Protein AF-A3C2K1-F1 (afdb_monomer_lite)

Organism: Oryza sativa subsp. japonica (NCBI:txid39947)

Secondary structure (DSSP, 8-state):
-HHHHHHHHHHHHHHHHHHHHHHHHH--------------SSTTTTT--HHHHTTT-----PPB-TTSPBP-

Foldseek 3Di:
DVVVVVVVVVVVVVVVVVVVVVVVVVPPVPPDDDDDDDDDPCCVVVVHDRVVVCVPDDDDDFDADPVRHTDD

Sequence (72 aa):
MAAVARALLFAAIVCTALVMAVTAAADGEAAAIVVGLAKCGDCSSKNMKGQDAFKGLQVAIKCRNGDGEYES

pLDDT: mean 81.78, std 9.5, range [55.97, 93.56]

Structure (mmCIF, N/CA/C/O backbone):
data_AF-A3C2K1-F1
#
_entry.id   AF-A3C2K1-F1
#
loop_
_atom_site.group_PDB
_atom_site.id
_atom_site.type_symbol
_atom_site.label_atom_id
_atom_site.label_alt_id
_atom_site.label_comp_id
_atom_site.label_asym_id
_atom_site.label_entity_id
_atom_site.label_seq_id
_atom_site.pdbx_PDB_ins_code
_atom_site.Cartn_x
_at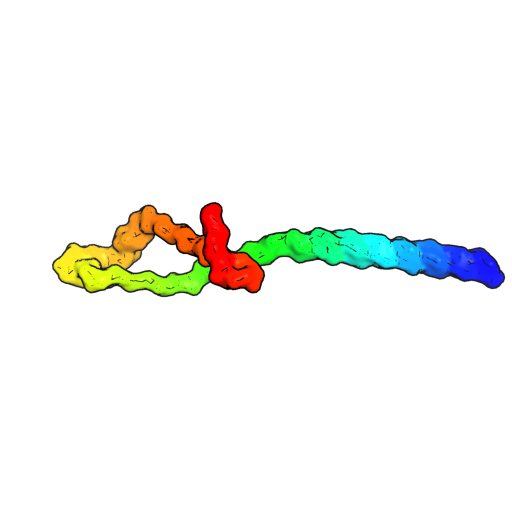om_site.Cartn_y
_atom_site.Cartn_z
_atom_site.occupancy
_atom_site.B_iso_or_equiv
_atom_site.auth_seq_id
_atom_site.auth_comp_id
_atom_site.auth_asym_id
_atom_site.auth_atom_id
_atom_site.pdbx_PDB_model_num
ATOM 1 N N . MET A 1 1 ? 41.431 -8.463 -40.922 1.00 60.75 1 MET A N 1
ATOM 2 C CA . MET A 1 1 ? 40.797 -7.225 -40.404 1.00 60.75 1 MET A CA 1
ATOM 3 C C . MET A 1 1 ? 39.266 -7.261 -40.482 1.00 60.75 1 MET A C 1
ATOM 5 O O . MET A 1 1 ? 38.632 -7.035 -39.463 1.00 60.75 1 MET A O 1
ATOM 9 N N . ALA A 1 2 ? 38.652 -7.633 -41.614 1.00 71.56 2 ALA A N 1
ATOM 10 C CA . ALA A 1 2 ? 37.184 -7.663 -41.758 1.00 71.56 2 ALA A CA 1
ATOM 11 C C . ALA A 1 2 ? 36.441 -8.644 -40.820 1.00 71.56 2 ALA A C 1
ATOM 13 O O . ALA A 1 2 ? 35.355 -8.333 -40.341 1.00 71.56 2 ALA A O 1
ATOM 14 N N . ALA A 1 3 ? 37.024 -9.813 -40.526 1.00 76.12 3 ALA A N 1
ATOM 15 C CA . ALA A 1 3 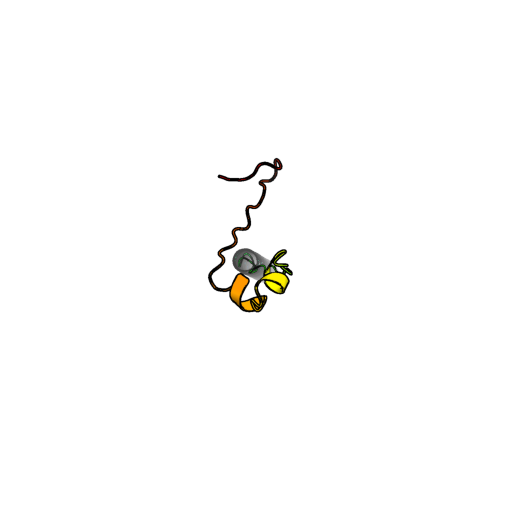? 36.420 -10.795 -39.617 1.00 76.12 3 ALA A CA 1
ATOM 16 C C . ALA A 1 3 ? 36.385 -10.311 -38.155 1.00 76.12 3 ALA A C 1
ATOM 18 O O . ALA A 1 3 ? 35.383 -10.489 -37.472 1.00 76.12 3 ALA A O 1
ATOM 19 N N . VAL A 1 4 ? 37.449 -9.632 -37.712 1.00 79.12 4 VAL A N 1
ATOM 20 C CA . VAL A 1 4 ? 37.535 -9.031 -36.371 1.00 79.12 4 VAL A CA 1
ATOM 21 C C . VAL A 1 4 ? 36.545 -7.873 -36.246 1.00 79.12 4 VAL A C 1
ATOM 23 O O . VAL A 1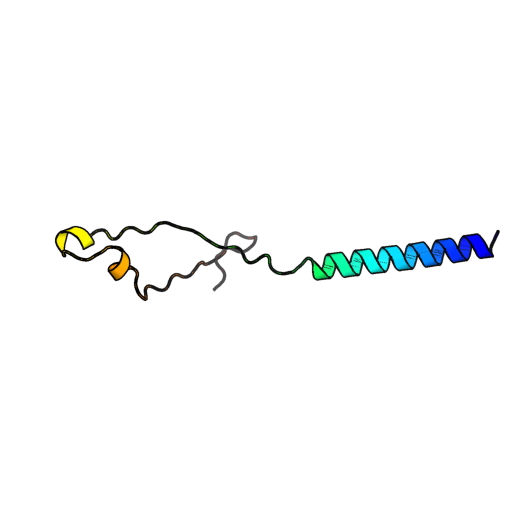 4 ? 35.810 -7.806 -35.271 1.00 79.12 4 VAL A O 1
ATOM 26 N N . ALA A 1 5 ? 36.447 -7.016 -37.267 1.00 82.75 5 ALA A N 1
ATOM 27 C CA . ALA A 1 5 ? 35.463 -5.935 -37.293 1.00 82.75 5 ALA A CA 1
ATOM 28 C C . ALA A 1 5 ? 34.019 -6.463 -37.219 1.00 82.75 5 ALA A C 1
ATOM 30 O O . ALA A 1 5 ? 33.216 -5.955 -36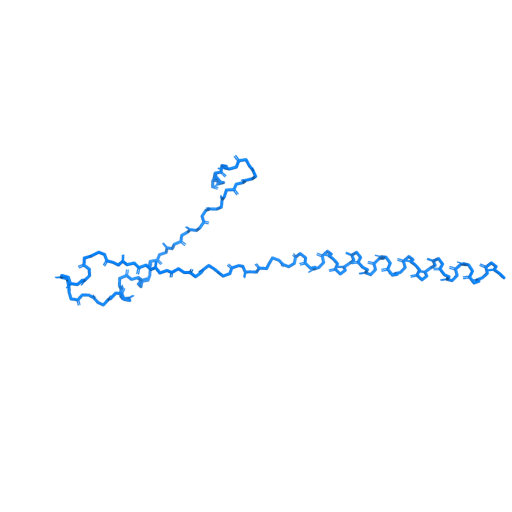.443 1.00 82.75 5 ALA A O 1
ATOM 31 N N . ARG A 1 6 ? 33.694 -7.528 -37.964 1.00 84.12 6 ARG A N 1
ATOM 32 C CA . ARG A 1 6 ? 32.375 -8.177 -37.893 1.00 84.12 6 ARG A CA 1
ATOM 33 C C . ARG A 1 6 ? 32.099 -8.771 -36.513 1.00 84.12 6 ARG A C 1
ATOM 35 O O . ARG A 1 6 ? 31.022 -8.543 -35.979 1.00 84.12 6 ARG A O 1
ATOM 42 N N . ALA A 1 7 ? 33.062 -9.476 -35.921 1.00 84.38 7 ALA A N 1
ATOM 43 C CA . ALA A 1 7 ? 32.911 -10.051 -34.584 1.00 84.38 7 ALA A CA 1
ATOM 44 C C . ALA A 1 7 ? 32.664 -8.976 -33.510 1.00 84.38 7 ALA A C 1
ATOM 46 O O . ALA A 1 7 ? 31.793 -9.147 -32.660 1.00 84.38 7 ALA A O 1
ATOM 47 N N . LEU A 1 8 ? 33.370 -7.844 -33.591 1.00 87.81 8 LEU A N 1
ATOM 48 C CA . LEU A 1 8 ? 33.174 -6.712 -32.682 1.00 87.81 8 LEU A CA 1
ATOM 49 C C . LEU A 1 8 ? 31.790 -6.069 -32.842 1.00 87.81 8 LEU A C 1
ATOM 51 O O . LEU A 1 8 ? 31.163 -5.727 -31.843 1.00 87.81 8 LEU A O 1
ATOM 55 N N . LEU A 1 9 ? 31.280 -5.955 -34.073 1.00 90.12 9 LEU A N 1
ATOM 56 C CA . LEU A 1 9 ? 29.927 -5.449 -34.322 1.00 90.12 9 LEU A CA 1
ATOM 57 C C . LEU A 1 9 ? 28.856 -6.375 -33.738 1.00 90.12 9 LEU A C 1
ATOM 59 O O . LEU A 1 9 ? 27.939 -5.899 -33.077 1.00 90.12 9 LEU A O 1
ATOM 63 N N . PHE A 1 10 ? 28.989 -7.690 -33.922 1.00 90.25 10 PHE A N 1
ATOM 64 C CA . PHE A 1 10 ? 28.059 -8.648 -33.320 1.00 90.25 10 PHE A CA 1
ATOM 65 C C . PHE A 1 10 ? 28.094 -8.592 -31.792 1.00 90.25 10 PHE A C 1
ATOM 67 O O . PHE A 1 10 ? 27.038 -8.559 -31.166 1.00 90.25 10 PHE A O 1
ATOM 74 N N . ALA A 1 11 ? 29.281 -8.511 -31.188 1.00 90.75 11 ALA A N 1
ATOM 75 C CA . ALA A 1 11 ? 29.414 -8.371 -29.741 1.00 90.75 11 ALA A CA 1
ATOM 76 C C . ALA A 1 11 ? 28.750 -7.083 -29.223 1.00 90.75 11 ALA A C 1
ATOM 78 O O . ALA A 1 11 ? 28.030 -7.121 -28.228 1.00 90.75 11 ALA A O 1
ATOM 79 N N . ALA A 1 12 ? 28.922 -5.958 -29.922 1.00 91.31 12 ALA A N 1
ATOM 80 C CA . ALA A 1 12 ? 28.288 -4.692 -29.557 1.00 91.31 12 ALA A CA 1
ATOM 81 C C . ALA A 1 12 ? 26.752 -4.751 -29.657 1.00 91.31 12 ALA A C 1
ATOM 83 O O . ALA A 1 12 ? 26.052 -4.259 -28.769 1.00 91.31 12 ALA A O 1
ATOM 84 N N . ILE A 1 13 ? 26.216 -5.390 -30.700 1.00 93.56 13 ILE A N 1
ATOM 85 C CA . ILE A 1 13 ? 24.767 -5.577 -30.877 1.00 93.56 13 ILE A CA 1
ATOM 86 C C . ILE A 1 13 ? 24.196 -6.463 -29.764 1.00 93.56 13 ILE A C 1
ATOM 88 O O . ILE A 1 13 ? 23.162 -6.144 -29.184 1.00 93.56 13 ILE A O 1
ATOM 92 N N . VAL A 1 14 ? 24.885 -7.550 -29.415 1.00 93.31 14 VAL A N 1
ATOM 93 C CA . VAL A 1 14 ? 24.448 -8.436 -28.329 1.00 93.31 14 VAL A CA 1
ATOM 94 C C . VAL A 1 14 ? 24.488 -7.704 -26.987 1.00 93.31 14 VAL A C 1
ATOM 96 O O . VAL A 1 14 ? 23.510 -7.747 -26.249 1.00 93.31 14 VAL A O 1
ATOM 99 N N . CYS A 1 15 ? 25.561 -6.970 -26.686 1.00 90.69 15 CYS A N 1
ATOM 100 C CA . CYS A 1 15 ? 25.649 -6.182 -25.456 1.00 90.69 15 CYS A CA 1
ATOM 101 C C . CYS A 1 15 ? 24.534 -5.136 -25.351 1.00 90.69 15 CYS A C 1
ATOM 103 O O . CYS A 1 15 ? 23.913 -5.010 -24.301 1.00 90.69 15 CYS A O 1
ATOM 105 N N . THR A 1 16 ? 24.251 -4.404 -26.428 1.00 89.31 16 THR A N 1
ATOM 106 C CA . THR A 1 16 ? 23.180 -3.394 -26.426 1.00 89.31 16 THR A CA 1
ATOM 107 C C . THR A 1 16 ? 21.798 -4.022 -26.258 1.00 89.31 16 THR A C 1
ATOM 109 O O . THR A 1 16 ? 21.005 -3.522 -25.463 1.00 89.31 16 THR A O 1
ATOM 112 N N . ALA A 1 17 ? 21.525 -5.151 -26.916 1.00 89.06 17 ALA A N 1
ATOM 113 C CA . ALA A 1 17 ? 20.275 -5.888 -26.738 1.00 89.06 17 ALA A CA 1
ATOM 114 C C . ALA A 1 17 ? 20.100 -6.400 -25.298 1.00 89.06 17 ALA A C 1
ATOM 116 O O . ALA A 1 17 ? 19.012 -6.291 -24.733 1.00 89.06 17 ALA A O 1
ATOM 117 N N . LEU A 1 18 ? 21.173 -6.907 -24.683 1.00 87.88 18 LEU A N 1
ATOM 118 C CA . LEU A 1 18 ? 21.156 -7.363 -23.292 1.00 87.88 18 LEU A CA 1
ATOM 119 C C . LEU A 1 18 ? 20.882 -6.209 -22.324 1.00 87.88 18 LEU A C 1
ATOM 121 O O . LEU A 1 18 ? 20.042 -6.353 -21.443 1.00 87.88 18 LEU A O 1
ATOM 125 N N . VAL A 1 19 ? 21.531 -5.056 -22.508 1.00 84.94 19 VAL A N 1
ATOM 126 C CA . VAL A 1 19 ? 21.298 -3.872 -21.664 1.00 84.94 19 VAL A CA 1
ATOM 127 C C . VAL A 1 19 ? 19.842 -3.415 -21.754 1.00 84.94 19 VAL A C 1
ATOM 129 O O . VAL A 1 19 ? 19.215 -3.217 -20.718 1.00 84.94 19 VAL A O 1
ATOM 132 N N . MET A 1 20 ? 19.281 -3.327 -22.964 1.00 81.94 20 MET A N 1
ATOM 133 C CA . MET A 1 20 ? 17.883 -2.922 -23.168 1.00 81.94 20 MET A CA 1
ATOM 134 C C . MET A 1 20 ? 16.882 -3.895 -22.529 1.00 81.94 20 MET A C 1
ATOM 136 O O . MET A 1 20 ? 15.877 -3.472 -21.959 1.00 81.94 20 MET A O 1
ATOM 140 N N . ALA A 1 21 ? 17.157 -5.200 -22.593 1.00 79.50 21 ALA A N 1
ATOM 141 C CA . ALA A 1 21 ? 16.316 -6.211 -21.957 1.00 79.50 21 ALA A CA 1
ATOM 142 C C . ALA A 1 21 ? 16.337 -6.096 -20.423 1.00 79.50 21 ALA A C 1
ATOM 144 O O . ALA A 1 21 ? 15.299 -6.232 -19.779 1.00 79.50 21 ALA A O 1
ATOM 145 N N . VAL A 1 22 ? 17.503 -5.807 -19.836 1.00 78.38 22 VAL A N 1
ATOM 146 C CA . VAL A 1 22 ? 17.655 -5.654 -18.381 1.00 78.38 22 VAL A CA 1
ATOM 147 C C . VAL A 1 22 ? 16.957 -4.383 -17.896 1.00 78.38 22 VAL A C 1
ATOM 149 O O . VAL A 1 22 ? 16.283 -4.418 -16.871 1.00 78.38 22 VAL A O 1
ATOM 152 N N . THR A 1 23 ? 17.059 -3.273 -18.634 1.00 73.25 23 THR A N 1
ATOM 153 C CA . THR A 1 23 ? 16.387 -2.016 -18.264 1.00 73.25 23 THR A CA 1
ATOM 154 C C . THR A 1 23 ? 14.870 -2.121 -18.356 1.00 73.25 23 THR A C 1
ATOM 156 O O . THR A 1 23 ? 14.185 -1.623 -17.474 1.00 73.25 23 THR A O 1
ATOM 159 N N . ALA A 1 24 ? 14.338 -2.818 -19.364 1.00 68.31 24 ALA A N 1
ATOM 160 C CA . ALA A 1 24 ? 12.895 -3.031 -19.492 1.00 68.31 24 ALA A CA 1
ATOM 161 C C . ALA A 1 24 ? 12.327 -3.944 -18.389 1.00 68.31 24 ALA A C 1
ATOM 163 O O . ALA A 1 24 ? 11.174 -3.800 -18.002 1.00 68.31 24 ALA A O 1
ATOM 164 N N . ALA A 1 25 ? 13.132 -4.874 -17.869 1.00 63.44 25 ALA A N 1
ATOM 165 C CA . ALA A 1 25 ? 12.752 -5.729 -16.744 1.00 63.44 25 ALA A CA 1
ATOM 166 C C . ALA A 1 25 ? 12.917 -5.044 -15.373 1.00 63.44 25 ALA A C 1
ATOM 168 O O . ALA A 1 25 ? 12.364 -5.522 -14.384 1.00 63.44 25 ALA A O 1
ATOM 169 N N . ALA A 1 26 ? 13.685 -3.950 -15.304 1.00 60.28 26 ALA A N 1
ATOM 170 C CA . ALA A 1 26 ? 13.886 -3.159 -14.091 1.00 60.28 26 ALA A CA 1
ATOM 171 C C . ALA A 1 26 ? 12.718 -2.202 -13.793 1.00 60.28 26 ALA A C 1
ATOM 173 O O . ALA A 1 26 ? 12.614 -1.730 -12.663 1.00 60.28 26 ALA A O 1
ATOM 174 N N . ASP A 1 27 ? 11.796 -2.009 -14.742 1.00 55.97 27 ASP A N 1
ATOM 175 C CA . ASP A 1 27 ? 10.435 -1.490 -14.523 1.00 55.97 27 ASP A CA 1
ATOM 176 C C . ASP A 1 27 ? 9.561 -2.530 -13.777 1.00 55.97 27 ASP A C 1
ATOM 178 O O . ASP A 1 27 ? 8.394 -2.777 -14.074 1.00 55.97 27 ASP A O 1
ATOM 182 N N . GLY A 1 28 ? 10.145 -3.216 -12.797 1.00 56.91 28 GLY A N 1
ATOM 183 C CA . GLY A 1 28 ? 9.376 -3.880 -11.763 1.00 56.91 28 GLY A CA 1
ATOM 184 C C . GLY A 1 28 ? 8.898 -2.785 -10.829 1.00 56.91 28 GLY A C 1
ATOM 185 O O . GLY A 1 28 ? 9.728 -2.224 -10.119 1.00 56.91 28 GLY A O 1
ATOM 186 N N . GLU A 1 29 ? 7.599 -2.472 -10.878 1.00 57.44 29 GLU A N 1
ATOM 187 C CA . GLU A 1 29 ? 6.898 -1.560 -9.964 1.00 57.44 29 GLU A CA 1
ATOM 188 C C . GLU A 1 29 ? 7.484 -1.739 -8.559 1.00 57.44 29 GLU A C 1
ATOM 190 O O . GLU A 1 29 ? 7.309 -2.781 -7.914 1.00 57.44 29 GLU A O 1
ATOM 195 N N . ALA A 1 30 ? 8.326 -0.791 -8.150 1.00 60.91 30 ALA A N 1
ATOM 196 C CA . ALA A 1 30 ? 9.018 -0.877 -6.885 1.00 60.91 30 ALA A CA 1
ATOM 197 C C . ALA A 1 30 ? 7.950 -0.650 -5.828 1.00 60.91 30 ALA A C 1
ATOM 199 O O . ALA A 1 30 ? 7.626 0.496 -5.537 1.00 60.91 30 ALA A O 1
ATOM 200 N N . ALA A 1 31 ? 7.390 -1.741 -5.298 1.00 64.31 31 ALA A N 1
ATOM 201 C CA . ALA A 1 31 ? 6.277 -1.705 -4.364 1.00 64.31 31 ALA A CA 1
ATOM 202 C C . ALA A 1 31 ? 6.563 -0.699 -3.23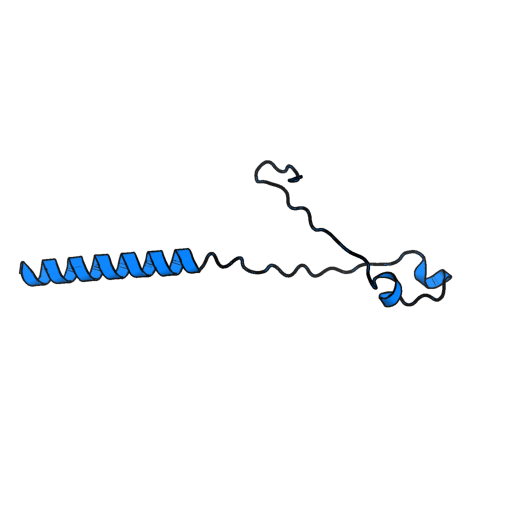8 1.00 64.31 31 ALA A C 1
ATOM 204 O O . ALA A 1 31 ? 7.332 -0.964 -2.308 1.00 64.31 31 ALA A O 1
ATOM 205 N N . ALA A 1 32 ? 5.969 0.487 -3.352 1.00 71.94 32 ALA A N 1
ATOM 206 C CA . ALA A 1 32 ? 6.197 1.574 -2.423 1.00 71.94 32 ALA A CA 1
ATOM 207 C C . ALA A 1 32 ? 5.365 1.307 -1.168 1.00 71.94 32 ALA A C 1
ATOM 209 O O . ALA A 1 32 ? 4.135 1.369 -1.184 1.00 71.94 32 ALA A O 1
ATOM 210 N N . ILE A 1 33 ? 6.034 0.992 -0.059 1.00 80.31 33 ILE A N 1
ATOM 211 C CA . ILE A 1 33 ? 5.356 0.807 1.224 1.00 80.31 33 ILE A CA 1
ATOM 212 C C . ILE A 1 33 ? 5.145 2.180 1.856 1.00 80.31 33 ILE A C 1
ATOM 214 O O . ILE A 1 33 ? 6.097 2.862 2.238 1.00 80.31 33 ILE A O 1
ATOM 218 N N . VAL A 1 34 ? 3.882 2.569 2.011 1.00 82.75 34 VAL A N 1
ATOM 219 C CA . VAL A 1 34 ? 3.509 3.799 2.712 1.00 82.75 34 VAL A CA 1
ATOM 220 C C . VAL A 1 34 ? 3.294 3.487 4.189 1.00 82.75 34 VAL A C 1
ATOM 222 O O . VAL A 1 34 ? 2.366 2.770 4.558 1.00 82.75 34 VAL A O 1
ATOM 225 N N . VAL A 1 35 ? 4.159 4.033 5.045 1.00 89.06 35 VAL A N 1
ATOM 226 C CA . VAL A 1 35 ? 4.063 3.901 6.505 1.00 89.06 35 VAL A CA 1
ATOM 227 C C . VAL A 1 35 ? 3.594 5.227 7.096 1.00 89.06 35 VAL A C 1
ATOM 229 O O . VAL A 1 35 ? 4.192 6.270 6.846 1.00 89.06 35 VAL A O 1
ATOM 232 N N . GLY A 1 36 ? 2.532 5.187 7.901 1.00 86.00 36 GLY A N 1
ATOM 233 C CA . GLY A 1 36 ? 1.964 6.365 8.553 1.00 86.00 36 GLY A CA 1
ATOM 234 C C . GLY A 1 36 ? 1.449 6.066 9.957 1.00 86.00 36 GLY A C 1
ATOM 235 O O . GLY A 1 36 ? 1.205 4.915 10.317 1.00 86.00 36 GLY A O 1
ATOM 236 N N . LEU A 1 37 ? 1.284 7.122 10.755 1.00 85.69 37 LEU A N 1
ATOM 237 C CA . LEU A 1 37 ? 0.674 7.058 12.081 1.00 85.69 37 LEU A CA 1
ATOM 238 C C . LEU A 1 37 ? -0.750 7.606 12.009 1.00 85.69 37 LEU A C 1
ATOM 240 O O . LEU A 1 37 ? -0.990 8.644 11.396 1.00 85.69 37 LEU A O 1
ATOM 244 N N . ALA A 1 38 ? -1.682 6.938 12.681 1.00 85.44 38 ALA A N 1
ATOM 245 C CA . ALA A 1 38 ? -3.056 7.398 12.822 1.00 85.44 38 ALA A CA 1
ATOM 246 C C . ALA A 1 38 ? -3.398 7.582 14.305 1.00 85.44 38 ALA A C 1
ATOM 248 O O . ALA A 1 38 ? -2.949 6.820 15.164 1.00 85.44 38 ALA A O 1
ATOM 249 N N . LYS A 1 39 ? -4.207 8.602 14.614 1.00 86.56 39 LYS A N 1
ATOM 250 C CA . LYS A 1 39 ? -4.684 8.883 15.972 1.00 86.56 39 LYS A CA 1
ATOM 251 C C . LYS A 1 39 ? -6.205 8.896 15.997 1.00 86.56 39 LYS A C 1
ATOM 253 O O . LYS A 1 39 ? -6.839 9.598 15.220 1.00 86.56 39 LYS A O 1
ATOM 258 N N . CYS A 1 40 ? -6.773 8.149 16.934 1.00 88.19 40 CYS A N 1
ATOM 259 C CA . CYS A 1 40 ? -8.190 8.216 17.254 1.00 88.19 40 CYS A CA 1
ATOM 260 C C . CYS A 1 40 ? -8.420 9.320 18.295 1.00 88.19 40 CYS A C 1
ATOM 262 O O . CYS A 1 40 ? -7.821 9.275 19.371 1.00 88.19 40 CYS A O 1
ATOM 264 N N . GLY A 1 41 ? -9.264 10.305 17.975 1.00 88.50 41 GLY A N 1
ATOM 265 C CA . GLY A 1 41 ? -9.539 11.450 18.852 1.00 88.50 41 GLY A CA 1
ATOM 266 C C . GLY A 1 41 ? -10.239 11.066 20.159 1.00 88.50 41 GLY A C 1
ATOM 267 O O . GLY A 1 41 ? -9.825 11.506 21.227 1.00 88.50 41 GLY A O 1
ATOM 268 N N . ASP A 1 42 ? -11.231 10.175 20.085 1.00 87.44 42 ASP A N 1
ATOM 269 C CA . ASP A 1 42 ? -12.162 9.908 21.194 1.00 87.44 42 ASP A CA 1
ATOM 270 C C . ASP A 1 42 ? -11.961 8.550 21.888 1.00 87.44 42 ASP A C 1
ATOM 272 O O . ASP A 1 42 ? -12.739 8.166 22.764 1.00 87.44 42 ASP A O 1
ATOM 276 N N . CYS A 1 43 ? -10.921 7.798 21.517 1.00 87.69 43 CYS A N 1
ATOM 277 C CA . CYS A 1 43 ? -10.711 6.440 22.027 1.00 87.69 43 CYS A CA 1
ATOM 278 C C . CYS A 1 43 ? -10.421 6.389 23.538 1.00 87.69 43 CYS A C 1
ATOM 280 O O . CYS A 1 43 ? -10.858 5.451 24.205 1.00 87.69 43 CYS A O 1
ATOM 282 N N . SER A 1 44 ? -9.751 7.410 24.091 1.00 81.50 44 SER A N 1
ATOM 283 C CA . SER A 1 44 ? -9.435 7.488 25.529 1.00 81.50 44 SER A CA 1
ATOM 284 C C . SER A 1 44 ? -10.703 7.593 26.382 1.00 81.50 44 SER A C 1
ATOM 286 O O . SER A 1 44 ? -10.907 6.813 27.309 1.00 81.50 44 SER A O 1
ATOM 288 N N . SER A 1 45 ? -11.625 8.479 25.994 1.00 82.81 45 SER A N 1
ATOM 289 C CA . SER A 1 45 ? -12.900 8.695 26.692 1.00 82.81 45 SER A CA 1
ATOM 290 C C . SER A 1 45 ? -13.836 7.482 26.635 1.00 82.81 45 SER A C 1
ATOM 292 O O . SER A 1 45 ? -14.787 7.398 27.408 1.00 82.81 45 SER A O 1
ATOM 294 N N . LYS A 1 46 ? -13.586 6.540 25.716 1.00 81.19 46 LYS A N 1
ATOM 295 C CA . LYS A 1 46 ? -14.394 5.331 25.503 1.00 81.19 46 LYS A CA 1
ATOM 296 C C . LYS A 1 46 ? -13.721 4.045 25.998 1.00 81.19 46 LYS A C 1
ATOM 298 O O . LYS A 1 46 ? -14.248 2.970 25.731 1.00 81.19 46 LYS A O 1
ATOM 303 N N . ASN A 1 47 ? -12.586 4.132 26.706 1.00 81.69 47 ASN A N 1
ATOM 304 C CA . ASN A 1 47 ? -11.779 2.974 27.135 1.00 81.69 47 ASN A CA 1
ATOM 305 C C . ASN A 1 47 ? -11.435 2.011 25.980 1.00 81.69 47 ASN A C 1
ATOM 307 O O . ASN A 1 47 ? -11.280 0.806 26.179 1.00 81.69 47 ASN A O 1
ATOM 311 N N . MET A 1 48 ? -11.339 2.533 24.756 1.00 84.81 48 MET A N 1
ATOM 312 C CA . MET A 1 48 ? -11.079 1.739 23.564 1.00 84.81 48 MET A CA 1
ATOM 313 C C . MET A 1 48 ? -9.580 1.733 23.289 1.00 84.81 48 MET A C 1
ATOM 315 O O . MET A 1 48 ? -8.935 2.786 23.297 1.00 84.81 48 MET A O 1
ATOM 319 N N . LYS A 1 49 ? -8.999 0.560 23.028 1.00 84.25 49 LYS A N 1
ATOM 320 C CA . LYS A 1 49 ? -7.588 0.497 22.636 1.00 84.25 49 LYS A CA 1
ATOM 321 C C . LYS A 1 49 ? -7.450 1.118 21.250 1.00 84.25 49 LYS A C 1
ATOM 323 O O . LYS A 1 49 ? -8.234 0.817 20.355 1.00 84.25 49 LYS A O 1
ATOM 328 N N . GLY A 1 50 ? -6.432 1.957 21.052 1.00 79.75 50 GLY A N 1
ATOM 329 C CA . GLY A 1 50 ? -6.217 2.629 19.766 1.00 79.75 50 GLY A CA 1
ATOM 330 C C . GLY A 1 50 ? -6.138 1.645 18.595 1.00 79.75 50 GLY A C 1
ATOM 331 O O . GLY A 1 50 ? -6.726 1.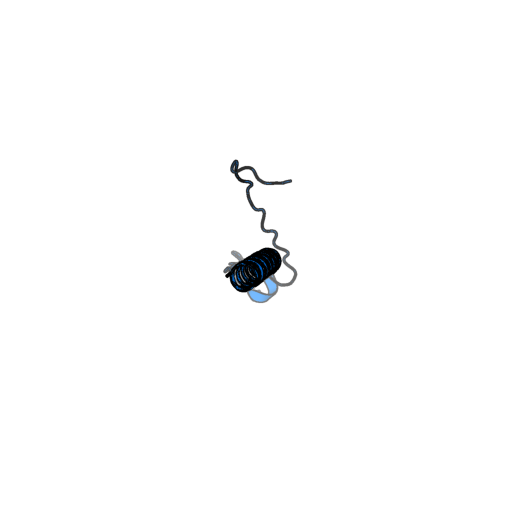892 17.553 1.00 79.75 50 GLY A O 1
ATOM 332 N N . GLN A 1 51 ? -5.504 0.488 18.796 1.00 83.31 51 GLN A N 1
ATOM 333 C CA . GLN A 1 51 ? -5.376 -0.552 17.773 1.00 83.31 51 GLN A CA 1
ATOM 334 C C . GLN A 1 51 ? -6.728 -1.148 17.337 1.00 83.31 51 GLN A C 1
ATOM 336 O O . GLN A 1 51 ? -6.900 -1.462 16.161 1.00 83.31 51 GLN A O 1
ATOM 341 N N . ASP A 1 52 ? -7.703 -1.238 18.246 1.00 87.88 52 ASP A N 1
ATOM 342 C CA . ASP A 1 52 ? -9.050 -1.724 17.926 1.00 87.88 52 ASP A CA 1
ATOM 343 C C . ASP A 1 52 ? -9.821 -0.714 17.064 1.00 87.88 52 ASP A C 1
ATOM 345 O O . ASP A 1 52 ? -10.615 -1.111 16.217 1.00 87.88 52 ASP A O 1
ATOM 349 N N . ALA A 1 53 ? -9.537 0.584 17.212 1.00 87.56 53 ALA A N 1
ATOM 350 C CA . ALA A 1 53 ? -10.143 1.644 16.401 1.00 87.56 53 ALA A CA 1
ATOM 351 C C . ALA A 1 53 ? -9.723 1.599 14.929 1.00 87.56 53 ALA A C 1
ATOM 353 O O . ALA A 1 53 ? -10.447 2.075 14.059 1.00 87.56 53 ALA A O 1
ATOM 354 N N . PHE A 1 54 ? -8.547 1.036 14.656 1.00 88.56 54 PHE A N 1
ATOM 355 C CA . PHE A 1 54 ? -8.016 0.897 13.303 1.00 88.56 54 PHE A CA 1
ATOM 356 C C . PHE A 1 54 ? -8.272 -0.492 12.714 1.00 88.56 54 PHE A C 1
ATOM 358 O O . PHE A 1 54 ? -7.996 -0.725 11.537 1.00 88.56 54 PHE A O 1
ATOM 365 N N . LYS A 1 55 ? -8.813 -1.431 13.498 1.00 88.88 55 LYS A N 1
ATOM 366 C CA . LYS A 1 55 ? -9.091 -2.784 13.023 1.00 88.88 55 LYS A CA 1
ATOM 367 C C . LYS A 1 55 ? -10.199 -2.747 11.969 1.00 88.88 55 LYS A C 1
ATOM 369 O O . LYS A 1 55 ? -11.327 -2.367 12.254 1.00 88.88 55 LYS A O 1
ATOM 374 N N . GLY A 1 56 ? -9.872 -3.171 10.750 1.00 85.94 56 GLY A N 1
ATOM 375 C CA . GLY A 1 56 ? -10.813 -3.180 9.624 1.00 85.94 56 GLY A CA 1
ATOM 376 C C . GLY A 1 56 ? -11.038 -1.814 8.966 1.00 85.94 56 GLY A C 1
ATOM 377 O O . GLY A 1 56 ? -11.815 -1.736 8.016 1.00 85.94 56 GLY A O 1
ATOM 378 N N . LEU A 1 57 ? -10.352 -0.757 9.419 1.00 88.31 57 LEU A N 1
ATOM 379 C CA . LEU A 1 57 ? -10.353 0.529 8.729 1.00 88.31 57 LEU A CA 1
ATOM 380 C C . LEU A 1 57 ? -9.619 0.380 7.391 1.00 88.31 57 LEU A C 1
ATOM 382 O O . LEU A 1 57 ? -8.446 0.013 7.361 1.00 88.31 57 LEU A O 1
ATOM 386 N N . GLN A 1 58 ? -10.309 0.671 6.291 1.00 88.25 58 GLN A N 1
ATOM 387 C CA . GLN A 1 58 ? -9.706 0.694 4.961 1.00 88.25 58 GLN A CA 1
ATOM 388 C C . GLN A 1 58 ? -9.245 2.114 4.636 1.00 88.25 58 GLN A C 1
ATOM 390 O O . GLN A 1 58 ? -9.977 3.079 4.855 1.00 88.25 58 GLN A O 1
ATOM 395 N N . VAL A 1 59 ? -8.028 2.233 4.111 1.00 85.75 59 VAL A N 1
ATOM 396 C CA . VAL A 1 59 ? -7.455 3.494 3.638 1.00 85.75 59 VAL A CA 1
ATOM 397 C C . VAL A 1 59 ? -7.171 3.384 2.149 1.00 85.75 59 VAL A C 1
ATOM 399 O O . VAL A 1 59 ? -6.756 2.333 1.666 1.00 85.75 59 VAL A O 1
ATOM 402 N N . ALA A 1 60 ? -7.395 4.475 1.428 1.00 86.81 60 ALA A N 1
ATOM 403 C CA . ALA A 1 60 ? -7.071 4.587 0.017 1.00 86.81 60 ALA A CA 1
ATOM 404 C C . ALA A 1 60 ? -6.076 5.730 -0.172 1.00 86.81 60 ALA A C 1
ATOM 406 O O . ALA A 1 60 ? -6.225 6.800 0.422 1.00 86.81 60 ALA A O 1
ATOM 407 N N . ILE A 1 61 ? -5.071 5.500 -1.011 1.00 85.25 61 ILE A N 1
ATOM 408 C CA . ILE A 1 61 ? -4.105 6.514 -1.421 1.00 85.25 61 ILE A CA 1
ATOM 409 C C . ILE A 1 61 ? -4.461 6.888 -2.852 1.00 85.25 61 ILE A C 1
ATOM 411 O O . ILE A 1 61 ? -4.371 6.054 -3.748 1.00 85.25 61 ILE A O 1
ATOM 415 N N . LYS A 1 62 ? -4.900 8.131 -3.057 1.00 87.25 62 LYS A N 1
ATOM 416 C CA . LYS A 1 62 ? -5.105 8.681 -4.397 1.00 87.25 62 LYS A CA 1
ATOM 417 C C . LYS A 1 62 ? -3.890 9.504 -4.796 1.00 87.25 62 LYS A C 1
ATOM 419 O O . LYS A 1 62 ? -3.581 10.506 -4.147 1.00 87.25 62 LYS A O 1
ATOM 424 N N . CYS A 1 63 ? -3.224 9.080 -5.861 1.00 85.69 63 CYS A N 1
ATOM 425 C CA . CYS A 1 63 ? -2.139 9.829 -6.477 1.00 85.69 63 CYS A CA 1
ATOM 426 C C . CYS A 1 63 ? -2.698 10.918 -7.401 1.00 85.69 63 CYS A C 1
ATOM 428 O O . CYS A 1 63 ? -3.835 10.834 -7.870 1.00 85.69 63 CYS A O 1
ATOM 430 N N . ARG A 1 64 ? -1.894 11.958 -7.626 1.00 87.62 64 ARG A N 1
ATOM 431 C CA . ARG A 1 64 ? -2.162 12.966 -8.653 1.00 87.62 64 ARG A CA 1
ATOM 432 C C . ARG A 1 64 ? -1.411 12.605 -9.930 1.00 87.62 64 ARG A C 1
ATOM 434 O O . ARG A 1 64 ? -0.309 12.063 -9.839 1.00 87.62 64 ARG A O 1
ATOM 441 N N . ASN A 1 65 ? -1.982 12.953 -11.077 1.00 85.94 65 ASN A N 1
ATOM 442 C CA . ASN A 1 65 ? -1.311 12.875 -12.370 1.00 85.94 65 ASN A CA 1
ATOM 443 C C . ASN A 1 65 ? -0.250 13.990 -12.513 1.00 85.94 65 ASN A C 1
ATOM 445 O O . ASN A 1 65 ? -0.072 14.827 -11.622 1.00 85.94 65 ASN A O 1
ATOM 449 N N . GLY A 1 66 ? 0.456 14.010 -13.648 1.00 86.12 66 GLY A N 1
ATOM 450 C CA . GLY A 1 66 ? 1.481 15.022 -13.947 1.00 86.12 66 GLY A CA 1
ATOM 451 C C . GLY A 1 66 ? 0.962 16.466 -13.966 1.00 86.12 66 GLY A C 1
ATOM 452 O O . GLY A 1 66 ? 1.732 17.389 -13.708 1.00 86.12 66 GLY A O 1
ATOM 453 N N . ASP A 1 67 ? -0.341 16.649 -14.184 1.00 89.31 67 ASP A N 1
ATOM 454 C CA . ASP A 1 67 ? -1.029 17.945 -14.174 1.00 89.31 67 ASP A CA 1
ATOM 455 C C . ASP A 1 67 ? -1.523 18.341 -12.767 1.00 89.31 67 ASP A C 1
ATOM 457 O O . ASP A 1 67 ? -2.071 19.424 -12.557 1.00 89.31 67 ASP A O 1
ATOM 461 N N . GLY A 1 68 ? -1.298 17.484 -11.767 1.00 86.94 68 GLY A N 1
ATOM 462 C CA . GLY A 1 68 ? -1.678 17.718 -10.378 1.00 86.94 68 GLY A CA 1
ATOM 463 C C . GLY A 1 68 ? -3.145 17.412 -10.064 1.00 86.94 68 GLY A C 1
ATOM 464 O O . GLY A 1 68 ? -3.599 17.740 -8.961 1.00 86.94 68 GLY A O 1
ATOM 465 N N . GLU A 1 69 ? -3.878 16.783 -10.976 1.00 89.19 69 GLU A N 1
ATOM 466 C CA . GLU A 1 69 ? -5.267 16.361 -10.791 1.00 89.19 69 GLU A CA 1
ATOM 467 C C . GLU A 1 69 ? -5.339 14.946 -10.210 1.00 89.19 69 GLU A C 1
ATOM 469 O O . GLU A 1 69 ? -4.493 14.100 -10.489 1.00 89.19 69 GLU A O 1
ATOM 474 N N . TYR A 1 70 ? -6.344 14.674 -9.376 1.00 83.75 70 TYR A N 1
ATOM 475 C CA . TYR A 1 70 ? -6.566 13.319 -8.871 1.00 83.75 70 TYR A CA 1
ATOM 476 C C . TYR A 1 70 ? -7.233 12.466 -9.944 1.00 83.75 70 TYR A C 1
ATOM 478 O O . TYR A 1 70 ? -8.308 12.814 -10.432 1.00 83.75 70 TYR A O 1
ATOM 486 N N . GLU A 1 71 ? -6.636 11.320 -10.255 1.00 68.81 71 GLU A N 1
ATOM 487 C CA . GLU A 1 71 ? -7.278 10.331 -11.116 1.00 68.81 71 GLU A CA 1
ATOM 488 C C . GLU A 1 71 ? -8.501 9.723 -10.400 1.00 68.81 71 GLU A C 1
ATOM 490 O O . GLU A 1 71 ? -8.530 9.550 -9.169 1.00 68.81 71 GLU A O 1
ATOM 495 N N . SER A 1 72 ? -9.570 9.514 -11.175 1.00 67.19 72 SER A N 1
ATOM 496 C CA . SER A 1 72 ? -10.890 9.116 -10.664 1.00 67.19 72 SER A CA 1
ATOM 497 C C . SER A 1 72 ? -10.919 7.659 -10.238 1.00 67.19 72 SER A C 1
ATOM 499 O O . SER A 1 72 ? -10.606 6.802 -11.089 1.00 67.19 72 SER A O 1
#

Radius of gyration: 26.81 Å; chains: 1; bounding box: 55×29×69 Å